Protein AF-A0A6V8E633-F1 (afdb_monomer_lite)

Foldseek 3Di:
DVVLQVVCCVVQVDRDDDDDCVSDPCLPPVLVVLLVQLVVLVVVLVVDVVVPCPPDPPCSSVVSNVSSVVSNVVSVVSCCCPPNPVPPPPD

Sequence (91 aa):
MLIYLAWFKHTFGEFGVAPTVNRWSTPETSWLKVVVFGLACMVLTRGVRLFGNDVFPEPTGLLLALIGVLALMNGVYVWLITNGPLSEEEE

pLDDT: mean 70.99, std 12.29, range [38.25, 88.25]

Structure (mmCIF, N/CA/C/O backbone):
data_AF-A0A6V8E633-F1
#
_entry.id   AF-A0A6V8E633-F1
#
loop_
_atom_site.group_PDB
_atom_site.id
_atom_site.type_symbol
_atom_site.label_atom_id
_atom_site.label_alt_id
_atom_site.label_comp_id
_atom_site.label_asym_id
_atom_site.label_entity_id
_atom_site.label_seq_id
_atom_site.pdbx_PDB_ins_code
_atom_site.Cartn_x
_atom_site.Cartn_y
_atom_site.Cartn_z
_atom_site.occupancy
_atom_site.B_iso_or_equiv
_atom_site.auth_seq_id
_atom_site.auth_comp_id
_atom_site.auth_asym_id
_atom_site.auth_atom_id
_atom_site.pdbx_PDB_model_num
ATOM 1 N N . MET A 1 1 ? 1.960 21.724 4.622 1.00 59.03 1 MET A N 1
ATOM 2 C CA . MET A 1 1 ? 1.524 21.199 5.938 1.00 59.03 1 MET A CA 1
ATOM 3 C C . MET A 1 1 ? 0.094 21.615 6.289 1.00 59.03 1 MET A C 1
ATOM 5 O O . MET A 1 1 ? -0.726 20.738 6.511 1.00 59.03 1 MET A O 1
ATOM 9 N N . LEU A 1 2 ? -0.254 22.910 6.251 1.00 74.56 2 LEU A N 1
ATOM 10 C CA . LEU A 1 2 ? -1.614 23.391 6.574 1.00 74.56 2 LEU A CA 1
ATOM 11 C C . LEU A 1 2 ? -2.718 22.870 5.628 1.00 74.56 2 LEU A C 1
ATOM 13 O O . LEU A 1 2 ? -3.800 22.525 6.086 1.00 74.56 2 LEU A O 1
ATOM 17 N N . ILE A 1 3 ? -2.428 22.735 4.328 1.00 77.88 3 ILE A N 1
ATOM 18 C CA . ILE A 1 3 ? -3.383 22.202 3.334 1.00 77.88 3 ILE A CA 1
ATOM 19 C C . ILE A 1 3 ? -3.738 20.733 3.621 1.00 77.88 3 ILE A C 1
ATOM 21 O O 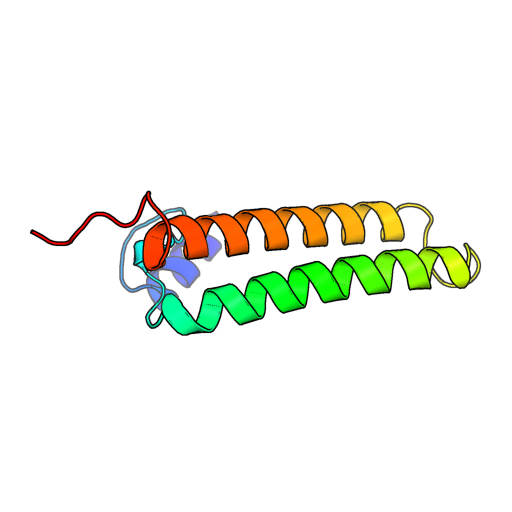. ILE A 1 3 ? -4.897 20.344 3.527 1.00 77.88 3 ILE A O 1
ATOM 25 N N . TYR A 1 4 ? -2.750 19.933 4.033 1.00 70.88 4 TYR A N 1
ATOM 26 C CA . TYR A 1 4 ? -2.959 18.533 4.412 1.00 70.88 4 TYR A CA 1
ATOM 27 C C . TYR A 1 4 ? -3.873 18.419 5.638 1.00 70.88 4 TYR A C 1
ATOM 29 O O . TYR A 1 4 ? -4.820 17.642 5.623 1.00 70.88 4 TYR A O 1
ATOM 37 N N . LEU A 1 5 ? -3.651 19.256 6.659 1.00 68.69 5 LEU A N 1
ATOM 38 C CA . LEU A 1 5 ? -4.501 19.311 7.853 1.00 68.69 5 LEU A CA 1
ATOM 39 C C . LEU A 1 5 ? -5.944 19.726 7.524 1.00 68.69 5 LEU A C 1
ATOM 41 O O . LEU A 1 5 ? -6.881 19.176 8.098 1.00 68.69 5 LEU A O 1
ATOM 45 N N . ALA A 1 6 ? -6.136 20.661 6.588 1.00 75.75 6 ALA A N 1
ATOM 46 C CA . ALA A 1 6 ? -7.465 21.092 6.156 1.00 75.75 6 ALA A CA 1
ATOM 47 C C . ALA A 1 6 ? -8.231 19.977 5.422 1.00 75.75 6 ALA A C 1
ATOM 49 O O . ALA A 1 6 ? -9.390 19.720 5.746 1.00 75.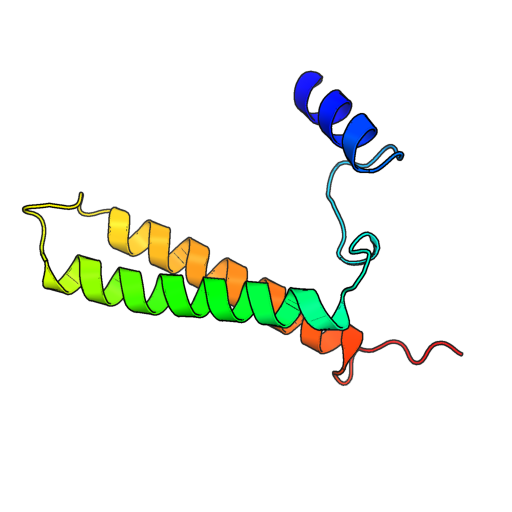75 6 ALA A O 1
ATOM 50 N N . TRP A 1 7 ? -7.581 19.274 4.489 1.00 75.00 7 TRP A N 1
ATOM 51 C CA . TRP A 1 7 ? -8.173 18.117 3.808 1.00 75.00 7 TRP A CA 1
ATOM 52 C C . TRP A 1 7 ? -8.447 16.957 4.775 1.00 75.00 7 TRP A C 1
ATOM 54 O O . TRP A 1 7 ? -9.509 16.338 4.714 1.00 75.00 7 TRP A O 1
ATOM 64 N N . PHE A 1 8 ? -7.531 16.704 5.713 1.00 64.69 8 PHE A N 1
ATOM 65 C CA . PHE A 1 8 ? -7.683 15.670 6.733 1.00 64.69 8 PHE A CA 1
ATOM 66 C C . PHE A 1 8 ? -8.886 15.948 7.639 1.00 64.69 8 PHE A C 1
ATOM 68 O O . PHE A 1 8 ? -9.734 15.078 7.827 1.00 64.69 8 PHE A O 1
ATOM 75 N N . LYS A 1 9 ? -9.016 17.186 8.132 1.00 69.19 9 LYS A N 1
ATOM 76 C CA . LYS A 1 9 ? -10.170 17.620 8.927 1.00 69.19 9 LYS A CA 1
ATOM 77 C C . LYS A 1 9 ? -11.474 17.516 8.132 1.00 69.19 9 LYS A C 1
ATOM 79 O O . LYS A 1 9 ? -12.490 17.115 8.687 1.00 69.19 9 LYS A O 1
ATOM 84 N N . HIS A 1 10 ? -11.452 17.864 6.845 1.00 69.00 10 HIS A N 1
ATOM 85 C CA . HIS A 1 10 ? -12.628 17.762 5.982 1.00 69.00 10 HIS A CA 1
ATOM 86 C C . HIS A 1 10 ? -13.053 16.307 5.731 1.00 69.00 10 HIS A C 1
ATOM 88 O O . HIS A 1 10 ? -14.242 16.017 5.695 1.00 69.00 10 HIS A O 1
ATOM 94 N N . THR A 1 11 ? -12.091 15.394 5.602 1.00 63.31 11 THR A N 1
ATOM 95 C CA . THR A 1 11 ? -12.344 13.981 5.275 1.00 63.31 11 THR A CA 1
ATOM 96 C C . THR A 1 11 ? -12.718 13.148 6.503 1.00 63.31 11 THR A C 1
ATOM 98 O O . THR A 1 11 ? -13.542 12.247 6.397 1.00 63.31 11 THR A O 1
ATOM 101 N N . PHE A 1 12 ? -12.131 13.439 7.669 1.00 61.03 12 PHE A N 1
ATOM 102 C CA . PHE A 1 12 ? -12.278 12.618 8.879 1.00 61.03 12 PHE A CA 1
ATOM 103 C C . PHE A 1 12 ? -13.031 13.305 10.027 1.00 61.03 12 PHE A C 1
ATOM 105 O O . PHE A 1 12 ? -13.225 12.684 11.064 1.00 61.03 12 PHE A O 1
ATOM 112 N N . GLY A 1 13 ? -13.426 14.577 9.889 1.00 58.25 13 GLY A N 1
ATOM 113 C CA . GLY A 1 13 ? -14.224 15.307 10.887 1.00 58.25 13 GLY A CA 1
ATOM 114 C C . GLY A 1 13 ? -13.497 15.682 12.188 1.00 58.25 13 GLY A C 1
ATOM 115 O O . GLY A 1 13 ? -14.003 16.503 12.948 1.00 58.25 13 GLY A O 1
ATOM 116 N N . GLU A 1 14 ? -12.291 15.159 12.428 1.00 59.56 14 GLU A N 1
ATOM 117 C CA . GLU A 1 14 ? -11.529 15.346 13.667 1.00 59.56 14 GLU A CA 1
ATOM 118 C C . GLU A 1 14 ? -10.100 15.857 13.431 1.00 59.56 14 GLU A C 1
ATOM 120 O O . GLU A 1 14 ? -9.473 15.597 12.399 1.00 59.56 14 GLU A O 1
ATOM 125 N N . PHE A 1 15 ? -9.543 16.556 14.427 1.00 49.88 15 PHE A N 1
ATOM 126 C CA . PHE A 1 15 ? -8.138 16.966 14.427 1.00 49.88 15 PHE A CA 1
ATOM 127 C C . PHE A 1 15 ? -7.235 15.764 14.733 1.00 49.88 15 PHE A C 1
ATOM 129 O O . PHE A 1 15 ? -7.133 15.313 15.868 1.00 49.88 15 PHE A O 1
ATOM 136 N N . GLY A 1 16 ? -6.559 15.251 13.710 1.00 58.03 16 GLY A N 1
ATOM 137 C CA . GLY A 1 16 ? -5.538 14.213 13.828 1.00 58.03 16 GLY A CA 1
ATOM 138 C C . GLY A 1 16 ? -4.489 14.372 12.732 1.00 58.03 16 GLY A C 1
ATOM 139 O O . GLY A 1 16 ? -4.679 15.134 11.786 1.00 58.03 16 GLY A O 1
ATOM 140 N N . VAL A 1 17 ? -3.356 13.690 12.877 1.00 57.16 17 VAL A N 1
ATOM 141 C CA . VAL A 1 17 ? -2.236 13.785 11.919 1.00 57.16 17 VAL A CA 1
ATOM 142 C C . VAL A 1 17 ? -2.098 12.503 11.087 1.00 57.16 17 VAL A C 1
ATOM 144 O O . VAL A 1 17 ? -1.601 12.546 9.961 1.00 57.16 17 VAL A O 1
ATOM 147 N N . ALA A 1 18 ? -2.615 11.382 11.598 1.00 49.56 18 ALA A N 1
ATOM 148 C CA . ALA A 1 18 ? -2.594 10.083 10.944 1.00 49.56 18 ALA A CA 1
ATOM 149 C C . ALA A 1 18 ? -3.988 9.432 11.001 1.00 49.56 18 ALA A C 1
ATOM 151 O O . ALA A 1 18 ? -4.609 9.431 12.067 1.00 49.56 18 ALA A O 1
ATOM 152 N N . PRO A 1 19 ? -4.500 8.888 9.884 1.00 52.31 19 PRO A N 1
ATOM 153 C CA . PRO A 1 19 ? -5.705 8.076 9.900 1.00 52.31 19 PRO A CA 1
ATOM 154 C C . PRO A 1 19 ? -5.353 6.728 10.539 1.00 52.31 19 PRO A C 1
ATOM 156 O O . PRO A 1 19 ? -4.697 5.890 9.926 1.00 52.31 19 PRO A O 1
ATOM 159 N N . THR A 1 20 ? -5.722 6.546 11.804 1.00 57.06 20 THR A N 1
ATOM 160 C CA . THR A 1 20 ? -5.598 5.264 12.502 1.00 57.06 20 THR A CA 1
ATOM 161 C C . THR A 1 20 ? -6.668 4.292 12.001 1.00 57.06 20 THR A C 1
ATOM 163 O O . THR A 1 20 ? -7.745 4.708 11.567 1.00 57.06 20 THR A O 1
ATOM 166 N N . VAL A 1 21 ? -6.380 2.987 12.066 1.00 53.38 21 VAL A N 1
ATOM 167 C CA . VAL A 1 21 ? -7.286 1.894 11.646 1.00 53.38 21 VAL A CA 1
ATOM 168 C C . VAL A 1 21 ? -8.686 2.029 12.265 1.00 53.38 21 VAL A C 1
ATOM 170 O O . VAL A 1 21 ? -9.678 1.721 11.614 1.00 53.38 21 VAL A O 1
ATOM 173 N N . ASN A 1 22 ? -8.770 2.616 13.464 1.00 53.38 22 ASN A N 1
ATOM 174 C CA . ASN A 1 22 ? -10.004 2.922 14.192 1.00 53.38 22 ASN A CA 1
ATOM 175 C C . ASN A 1 22 ? -11.009 3.816 13.430 1.00 53.38 22 ASN A C 1
ATOM 177 O O . ASN A 1 22 ? -12.167 3.908 13.817 1.00 53.38 22 ASN A O 1
ATOM 181 N N . ARG A 1 23 ? -10.595 4.505 12.354 1.00 54.50 23 ARG A N 1
ATOM 182 C CA . ARG A 1 23 ? -11.486 5.354 11.533 1.00 54.50 23 ARG A CA 1
ATOM 183 C C . ARG A 1 23 ? -11.998 4.680 10.261 1.00 54.50 23 ARG A C 1
ATOM 185 O O . ARG A 1 23 ? -12.640 5.331 9.436 1.00 54.50 23 ARG A O 1
ATOM 192 N N . TRP A 1 24 ? -11.699 3.402 10.050 1.00 55.47 24 TRP A N 1
ATOM 193 C CA . TRP A 1 24 ? -12.249 2.663 8.919 1.00 55.47 24 TRP A CA 1
ATOM 194 C C . TRP A 1 24 ? -13.692 2.271 9.225 1.00 55.47 24 TRP A C 1
ATOM 196 O O . TRP A 1 24 ? -13.944 1.449 10.092 1.00 55.47 24 TRP A O 1
ATOM 206 N N . SER A 1 25 ? -14.645 2.840 8.482 1.00 53.91 25 SER A N 1
ATOM 207 C CA . SER A 1 25 ? -16.086 2.612 8.681 1.00 53.91 25 SER A CA 1
ATOM 208 C C . SER A 1 25 ? -16.519 1.138 8.554 1.00 53.91 25 SER A C 1
ATOM 210 O O . SER A 1 25 ? -17.630 0.816 8.955 1.00 53.91 25 SER A O 1
ATOM 212 N N . THR A 1 26 ? -15.686 0.264 7.966 1.00 53.38 26 THR A N 1
ATOM 213 C CA . THR A 1 26 ? -15.900 -1.193 7.821 1.00 53.38 26 THR A CA 1
ATOM 214 C C . THR A 1 26 ? -14.547 -1.932 7.760 1.00 53.38 26 THR A C 1
ATOM 216 O O . THR A 1 26 ? -14.033 -2.239 6.674 1.00 53.38 26 THR A O 1
ATOM 219 N N . PRO A 1 27 ? -13.904 -2.200 8.907 1.00 54.06 27 PRO A N 1
ATOM 220 C CA . PRO A 1 27 ? -12.566 -2.785 8.933 1.00 54.06 27 PRO A CA 1
ATOM 221 C C . PRO A 1 27 ? -12.565 -4.259 8.472 1.00 54.06 27 PRO A C 1
ATOM 223 O O . PRO A 1 27 ? -11.601 -4.690 7.845 1.00 54.06 27 PRO A O 1
ATOM 226 N N . GLU A 1 28 ? -13.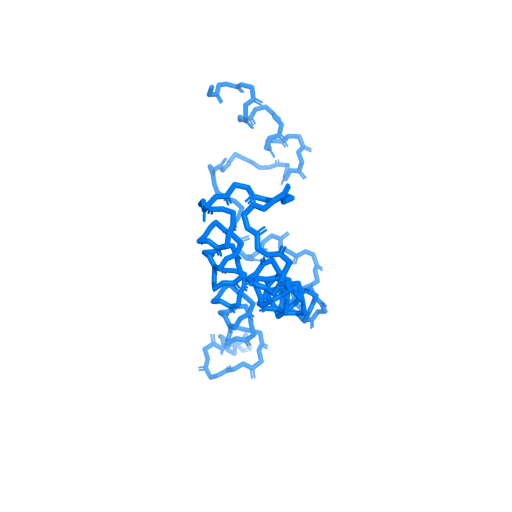678 -4.988 8.628 1.00 54.91 28 GLU A N 1
ATOM 227 C CA . GLU A 1 28 ? -13.832 -6.409 8.253 1.00 54.91 28 GLU A CA 1
ATOM 228 C C . GLU A 1 28 ? -13.791 -6.709 6.745 1.00 54.91 28 GLU A C 1
ATOM 230 O O . GLU A 1 28 ? -13.413 -7.807 6.343 1.00 54.91 28 GLU A O 1
ATOM 235 N N . THR A 1 29 ? -14.166 -5.761 5.881 1.00 57.81 29 THR A N 1
ATOM 236 C CA . THR A 1 29 ? -14.196 -5.986 4.417 1.00 57.81 29 THR A CA 1
ATOM 237 C C . THR A 1 29 ? -13.105 -5.226 3.669 1.00 57.81 29 THR A C 1
ATOM 239 O O . THR A 1 29 ? -12.770 -5.555 2.527 1.00 57.81 29 THR A O 1
ATOM 242 N N . SER A 1 30 ? -12.527 -4.201 4.292 1.00 65.88 30 SER A N 1
ATOM 243 C CA . SER A 1 30 ? -11.499 -3.357 3.678 1.00 65.88 30 SER A CA 1
ATOM 244 C C . SER A 1 30 ? -10.092 -3.941 3.805 1.00 65.88 30 SER A C 1
ATOM 246 O O . SER A 1 30 ? -9.307 -3.773 2.870 1.00 65.88 30 SER A O 1
ATOM 248 N N . TRP A 1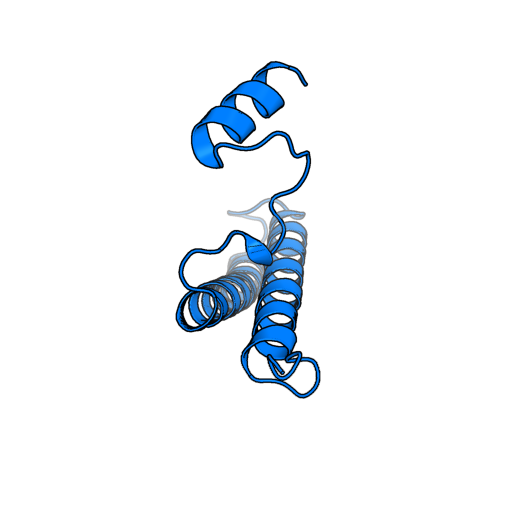 31 ? -9.787 -4.704 4.866 1.00 67.81 31 TRP A N 1
ATOM 249 C CA . TRP A 1 31 ? -8.487 -5.381 5.010 1.00 67.81 31 TRP A CA 1
ATOM 250 C C . TRP A 1 31 ? -8.199 -6.310 3.821 1.00 67.81 31 TRP A C 1
ATOM 252 O O . TRP A 1 31 ? -7.107 -6.278 3.253 1.00 67.81 31 TRP A O 1
ATOM 262 N N . LEU A 1 32 ? -9.214 -7.052 3.366 1.00 72.50 32 LEU A N 1
ATOM 263 C CA . LEU A 1 32 ? -9.116 -7.992 2.250 1.00 72.50 32 LEU A CA 1
ATOM 264 C C . LEU A 1 32 ? -8.771 -7.265 0.940 1.00 72.50 32 LEU A C 1
ATOM 266 O O . LEU A 1 32 ? -7.914 -7.718 0.184 1.00 72.50 32 LEU A O 1
ATOM 270 N N . LYS A 1 33 ? -9.356 -6.082 0.702 1.00 77.25 33 LYS A N 1
ATOM 271 C CA . LYS A 1 33 ? -9.037 -5.241 -0.467 1.00 77.25 33 LYS A CA 1
ATOM 272 C C . LYS A 1 33 ? -7.585 -4.762 -0.444 1.00 77.25 33 LYS A C 1
ATOM 274 O O . LYS A 1 33 ? -6.939 -4.744 -1.490 1.00 77.25 33 LYS A O 1
ATOM 279 N N . VAL A 1 34 ? -7.063 -4.401 0.729 1.00 78.88 34 VAL A N 1
ATOM 280 C CA . VAL A 1 34 ? -5.678 -3.925 0.882 1.00 78.88 34 VAL A CA 1
ATOM 281 C C . VAL A 1 34 ? -4.673 -5.062 0.708 1.00 78.88 34 VAL A C 1
ATOM 283 O O . VAL A 1 34 ? -3.666 -4.883 0.023 1.00 78.88 34 VAL A O 1
ATOM 286 N N . VAL A 1 35 ? -4.973 -6.252 1.233 1.00 79.62 35 VAL A N 1
ATOM 287 C CA . VAL A 1 35 ? -4.161 -7.457 0.997 1.00 79.62 35 VAL A CA 1
ATOM 288 C C . VAL A 1 35 ? -4.158 -7.828 -0.487 1.00 79.62 35 VAL A C 1
ATOM 290 O O . VAL A 1 35 ? -3.089 -8.045 -1.055 1.00 79.62 35 VAL A O 1
ATOM 293 N N . VAL A 1 36 ? -5.325 -7.838 -1.143 1.00 84.06 36 VAL A N 1
ATOM 294 C CA . VAL A 1 36 ? -5.439 -8.108 -2.588 1.00 84.06 36 VAL A CA 1
ATOM 295 C C . VAL A 1 36 ? -4.658 -7.078 -3.403 1.00 84.06 36 VAL A C 1
ATOM 297 O O . VAL A 1 36 ? -3.953 -7.454 -4.336 1.00 84.06 36 VAL A O 1
ATOM 300 N N . PHE A 1 37 ? -4.715 -5.796 -3.035 1.00 84.88 37 PHE A N 1
ATOM 301 C CA . PHE A 1 37 ? -3.919 -4.749 -3.676 1.00 84.88 37 PHE A CA 1
ATOM 302 C C . PHE A 1 37 ? -2.408 -4.964 -3.492 1.00 84.88 37 PHE A C 1
ATOM 304 O O . PHE A 1 37 ? -1.647 -4.860 -4.457 1.00 84.88 37 PHE A O 1
ATOM 311 N N . GLY A 1 38 ? -1.965 -5.313 -2.281 1.00 83.56 38 GLY A N 1
ATOM 312 C CA . GLY A 1 38 ? -0.562 -5.629 -2.005 1.00 83.56 38 GLY A CA 1
ATOM 313 C C . GLY A 1 38 ? -0.066 -6.839 -2.803 1.00 83.56 38 GLY A C 1
ATOM 314 O O . GLY A 1 38 ? 1.026 -6.811 -3.377 1.00 83.56 38 GLY A O 1
ATOM 315 N N . LEU A 1 39 ? -0.905 -7.869 -2.924 1.00 86.38 39 LEU A N 1
ATOM 316 C CA . LEU A 1 39 ? -0.627 -9.065 -3.718 1.00 86.38 39 LEU A CA 1
ATOM 317 C C . LEU A 1 39 ? -0.607 -8.747 -5.222 1.00 86.38 39 LEU A C 1
ATOM 319 O O . LEU A 1 39 ? 0.290 -9.196 -5.934 1.00 86.38 39 LEU A O 1
ATOM 323 N N . ALA A 1 40 ? -1.513 -7.894 -5.704 1.00 87.19 40 ALA A N 1
ATOM 324 C CA . ALA A 1 40 ? -1.488 -7.397 -7.076 1.00 87.19 40 ALA A CA 1
ATOM 325 C C . ALA A 1 40 ? -0.190 -6.627 -7.375 1.00 87.19 40 ALA A C 1
ATOM 327 O O . ALA A 1 40 ? 0.446 -6.890 -8.394 1.00 87.19 40 ALA A O 1
ATOM 328 N N . CYS A 1 41 ? 0.271 -5.757 -6.468 1.00 84.44 41 CYS A N 1
ATOM 329 C CA . CYS A 1 41 ? 1.572 -5.088 -6.599 1.00 84.44 41 CYS A CA 1
ATOM 330 C C . CYS A 1 41 ? 2.740 -6.086 -6.683 1.00 84.44 41 CYS A C 1
ATOM 332 O O . CYS A 1 41 ? 3.648 -5.888 -7.487 1.00 84.44 41 CYS A O 1
ATOM 334 N N . MET A 1 42 ? 2.703 -7.183 -5.917 1.00 84.50 42 MET A N 1
ATOM 335 C CA . MET A 1 42 ? 3.694 -8.273 -5.976 1.00 84.50 42 MET A CA 1
ATOM 336 C C . MET A 1 42 ? 3.680 -9.054 -7.300 1.00 84.50 42 MET A C 1
ATOM 338 O O . MET A 1 42 ? 4.7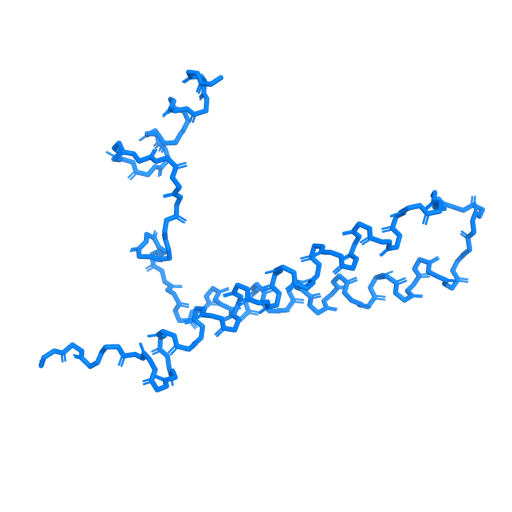14 -9.541 -7.758 1.00 84.50 42 MET A O 1
ATOM 342 N N . VAL A 1 43 ? 2.521 -9.192 -7.941 1.00 86.88 43 VAL A N 1
ATOM 343 C CA . VAL A 1 43 ? 2.438 -9.785 -9.285 1.00 86.88 43 VAL A CA 1
ATOM 344 C C . VAL A 1 43 ? 2.969 -8.800 -10.327 1.00 86.88 43 VAL A C 1
ATOM 346 O O . VAL A 1 43 ? 3.738 -9.185 -11.210 1.00 86.88 43 VAL A O 1
ATOM 349 N N . LEU A 1 44 ? 2.624 -7.517 -10.191 1.00 84.06 44 LEU A N 1
ATOM 350 C CA . LEU A 1 44 ? 3.074 -6.451 -11.083 1.00 84.06 44 LEU A CA 1
ATOM 351 C C . LEU A 1 44 ? 4.590 -6.244 -11.033 1.00 84.06 44 LEU A C 1
ATOM 353 O O . LEU A 1 44 ? 5.193 -6.087 -12.091 1.00 84.06 44 LEU A O 1
ATOM 357 N N . THR A 1 45 ? 5.240 -6.316 -9.866 1.00 84.06 45 THR A N 1
ATOM 358 C CA . THR A 1 45 ? 6.715 -6.282 -9.783 1.00 84.06 45 THR A CA 1
ATOM 359 C C . THR A 1 45 ? 7.360 -7.398 -10.590 1.00 84.06 45 THR A C 1
ATOM 361 O O . THR A 1 45 ? 8.366 -7.177 -11.267 1.00 84.06 45 THR A O 1
ATOM 364 N N . ARG A 1 46 ? 6.775 -8.599 -10.549 1.00 80.62 46 ARG A N 1
ATOM 365 C CA . ARG A 1 46 ? 7.233 -9.737 -11.350 1.00 80.62 46 ARG A CA 1
ATOM 366 C C . ARG A 1 46 ? 7.045 -9.483 -12.844 1.00 80.62 46 ARG A C 1
ATOM 368 O O . ARG A 1 46 ? 7.945 -9.804 -13.612 1.00 80.62 46 ARG A O 1
ATOM 375 N N . GLY A 1 47 ? 5.923 -8.874 -13.232 1.00 81.25 47 GLY A N 1
ATOM 376 C CA . GLY A 1 47 ? 5.656 -8.440 -14.604 1.00 81.25 47 GLY A CA 1
ATOM 377 C C . GLY A 1 47 ? 6.673 -7.410 -15.096 1.00 81.25 47 GLY A C 1
ATOM 378 O O . GLY A 1 47 ? 7.299 -7.621 -16.128 1.00 81.25 47 GLY A O 1
ATOM 379 N N . VAL A 1 48 ? 6.924 -6.352 -14.320 1.00 80.12 48 VAL A N 1
ATOM 380 C CA . VAL A 1 48 ? 7.925 -5.312 -14.630 1.00 80.12 48 VAL A CA 1
ATOM 381 C C . VAL A 1 48 ? 9.315 -5.920 -14.828 1.00 80.12 48 VAL A C 1
ATOM 383 O O . VAL A 1 48 ? 10.015 -5.572 -15.775 1.00 80.12 48 VAL A O 1
ATOM 386 N N . ARG A 1 49 ? 9.695 -6.898 -13.996 1.00 74.38 49 ARG A N 1
ATOM 387 C CA . ARG A 1 49 ? 10.962 -7.630 -14.152 1.00 74.38 49 ARG A CA 1
ATOM 388 C C . ARG A 1 49 ? 11.034 -8.444 -15.452 1.00 74.38 49 ARG A C 1
ATOM 390 O O . ARG A 1 49 ? 12.131 -8.672 -15.950 1.00 74.38 49 ARG A O 1
ATOM 397 N N . LEU A 1 50 ? 9.894 -8.892 -15.976 1.00 74.44 50 LEU A N 1
ATOM 398 C CA . LEU A 1 50 ? 9.782 -9.716 -17.184 1.00 74.44 50 LEU A CA 1
ATOM 399 C C . LEU A 1 50 ? 9.798 -8.872 -18.469 1.00 74.44 50 LEU A C 1
ATOM 401 O O . LEU A 1 50 ? 10.368 -9.305 -19.464 1.00 74.44 50 LEU A O 1
ATOM 405 N N . PHE A 1 51 ? 9.218 -7.666 -18.432 1.00 71.25 51 PHE A N 1
ATOM 406 C CA . PHE A 1 51 ? 9.238 -6.708 -19.548 1.00 71.25 51 PHE A CA 1
ATOM 407 C C . PHE A 1 51 ? 10.569 -5.954 -19.691 1.00 71.25 51 PHE A C 1
ATOM 409 O O . PHE A 1 51 ? 10.855 -5.431 -20.763 1.00 71.25 51 PHE A O 1
ATOM 416 N N . GLY A 1 52 ? 11.405 -5.945 -18.649 1.00 64.75 52 GLY A N 1
ATOM 417 C CA . GLY A 1 52 ? 12.756 -5.391 -18.714 1.00 64.75 52 GLY A CA 1
ATOM 418 C C . GLY A 1 52 ? 12.808 -3.862 -18.826 1.00 64.75 52 GLY A C 1
ATOM 419 O O . GLY A 1 52 ? 11.792 -3.168 -18.884 1.00 64.75 52 GLY A O 1
ATOM 420 N N . ASN A 1 53 ? 14.037 -3.338 -18.833 1.00 61.94 53 ASN A N 1
ATOM 421 C CA . ASN A 1 53 ? 14.358 -1.907 -18.725 1.00 61.94 53 ASN A CA 1
ATOM 422 C C . ASN A 1 53 ? 13.932 -1.062 -19.948 1.00 61.94 53 ASN A C 1
ATOM 424 O O . ASN A 1 53 ? 14.133 0.147 -19.949 1.00 61.94 53 ASN A O 1
ATOM 428 N N . ASP A 1 54 ? 13.363 -1.686 -20.987 1.00 66.25 54 ASP A N 1
ATOM 429 C CA . ASP A 1 54 ? 12.901 -1.003 -22.203 1.00 66.25 54 ASP A CA 1
ATOM 430 C C . ASP A 1 54 ? 11.607 -0.207 -21.985 1.00 66.25 54 ASP A C 1
ATOM 432 O O . ASP A 1 54 ? 11.349 0.766 -22.691 1.00 66.25 54 ASP A O 1
ATOM 436 N N . VAL A 1 55 ? 10.782 -0.605 -21.009 1.00 68.75 55 VAL A N 1
ATOM 437 C CA . VAL A 1 55 ? 9.469 0.022 -20.757 1.00 68.75 55 VAL A CA 1
ATOM 438 C C . VAL A 1 55 ? 9.402 0.696 -19.388 1.00 68.75 55 VAL A C 1
ATOM 440 O O . VAL A 1 55 ? 8.696 1.691 -19.223 1.00 68.75 55 VAL A O 1
ATOM 443 N N . PHE A 1 56 ? 10.136 0.183 -18.398 1.00 68.25 56 PHE A N 1
ATOM 444 C CA . PHE A 1 56 ? 10.065 0.661 -17.021 1.00 68.25 56 PHE A CA 1
ATOM 445 C C . PHE A 1 56 ? 11.451 1.020 -16.473 1.00 68.25 56 PHE A C 1
ATOM 447 O O . PHE A 1 56 ? 12.377 0.231 -16.643 1.00 68.25 56 PHE A O 1
ATOM 454 N N . PRO A 1 57 ? 11.589 2.162 -15.771 1.00 73.56 57 PRO A N 1
ATOM 455 C CA . PRO A 1 57 ? 12.817 2.520 -15.067 1.00 73.56 57 PRO A CA 1
ATOM 456 C C . PRO A 1 57 ? 13.271 1.425 -14.091 1.00 73.56 57 PRO A C 1
ATOM 458 O O . PRO A 1 57 ? 12.444 0.847 -13.381 1.00 73.56 57 PRO A O 1
ATOM 461 N N . GLU A 1 58 ? 14.586 1.225 -13.951 1.00 68.62 58 GLU A N 1
ATOM 462 C CA . GLU A 1 58 ? 15.175 0.287 -12.977 1.00 68.62 58 GLU A CA 1
ATOM 463 C C . GLU A 1 58 ? 14.552 0.331 -11.559 1.00 68.62 58 GLU A C 1
ATOM 465 O O . GLU A 1 58 ? 14.278 -0.738 -11.003 1.00 68.62 58 GLU A O 1
ATOM 470 N N . PRO A 1 59 ? 14.254 1.499 -10.941 1.00 81.00 59 PRO A N 1
ATOM 471 C CA . PRO A 1 59 ? 13.704 1.528 -9.583 1.00 81.00 59 PRO A CA 1
ATOM 472 C C . PRO A 1 59 ? 12.214 1.163 -9.492 1.00 81.00 59 PRO A C 1
ATOM 474 O O . PRO A 1 59 ? 11.693 1.018 -8.384 1.00 81.00 59 PRO A O 1
ATOM 477 N N . THR A 1 60 ? 11.495 1.004 -10.607 1.00 83.25 60 THR A N 1
ATOM 478 C CA . THR A 1 60 ? 10.042 0.766 -10.597 1.00 83.25 60 THR A CA 1
ATOM 479 C C . THR A 1 60 ? 9.677 -0.533 -9.882 1.00 83.25 60 THR A C 1
ATOM 481 O O . THR A 1 60 ? 8.752 -0.547 -9.068 1.00 83.25 60 THR A O 1
ATOM 484 N N . GLY A 1 61 ? 10.439 -1.607 -10.108 1.00 82.69 61 GLY A N 1
ATOM 485 C CA . GLY A 1 61 ? 10.236 -2.876 -9.405 1.00 82.69 61 GLY A CA 1
ATOM 486 C C . GLY A 1 61 ? 10.462 -2.761 -7.893 1.00 82.69 61 GLY A C 1
ATOM 487 O O . GLY A 1 61 ? 9.717 -3.356 -7.117 1.00 82.69 61 GLY A O 1
ATOM 488 N N . LEU A 1 62 ? 11.437 -1.951 -7.465 1.00 86.31 62 LEU A N 1
ATOM 489 C CA . LEU A 1 62 ? 11.724 -1.703 -6.049 1.00 86.31 62 LEU A CA 1
ATOM 490 C C . LEU A 1 62 ? 10.578 -0.934 -5.373 1.00 86.31 62 LEU A C 1
ATOM 492 O O . LEU A 1 62 ? 10.124 -1.319 -4.297 1.00 86.31 62 LEU A O 1
ATOM 496 N N . LEU A 1 63 ? 10.078 0.124 -6.019 1.00 87.12 63 LEU A N 1
ATOM 497 C CA . LEU A 1 63 ? 8.978 0.940 -5.495 1.00 87.12 63 LEU A CA 1
ATOM 498 C C . LEU A 1 63 ? 7.674 0.142 -5.395 1.00 87.12 63 LEU A C 1
ATOM 500 O O . LEU A 1 63 ? 7.011 0.177 -4.361 1.00 87.12 63 LEU A O 1
ATOM 504 N N . LEU A 1 64 ? 7.327 -0.626 -6.430 1.00 84.75 64 LEU A N 1
ATOM 505 C CA . LEU A 1 64 ? 6.152 -1.502 -6.406 1.00 84.75 64 LEU A CA 1
ATOM 506 C C . LEU A 1 64 ? 6.279 -2.603 -5.340 1.00 84.75 64 LEU A C 1
ATOM 508 O O . LEU A 1 64 ? 5.289 -2.922 -4.682 1.00 84.75 64 LEU A O 1
ATOM 512 N N . ALA A 1 65 ? 7.480 -3.154 -5.125 1.00 85.88 65 ALA A N 1
ATOM 513 C CA . ALA A 1 65 ? 7.713 -4.143 -4.072 1.00 85.88 65 ALA A CA 1
ATOM 514 C C . ALA A 1 65 ? 7.497 -3.528 -2.687 1.00 85.88 65 ALA A C 1
ATOM 516 O O . ALA A 1 65 ? 6.810 -4.117 -1.855 1.00 85.88 65 ALA A O 1
ATOM 517 N N . LEU A 1 66 ? 8.037 -2.328 -2.463 1.00 88.25 66 LEU A N 1
ATOM 518 C CA . LEU A 1 66 ? 7.872 -1.586 -1.218 1.00 88.25 66 LEU A CA 1
ATOM 519 C C . LEU A 1 66 ? 6.391 -1.307 -0.929 1.00 88.25 66 LEU A C 1
ATOM 521 O O . LEU A 1 66 ? 5.913 -1.609 0.162 1.00 88.25 66 LEU A O 1
ATOM 525 N N . ILE A 1 67 ? 5.657 -0.789 -1.919 1.00 87.31 67 ILE A N 1
ATOM 526 C CA . ILE A 1 67 ? 4.215 -0.523 -1.808 1.00 87.31 67 ILE A CA 1
ATOM 527 C C . ILE A 1 67 ? 3.452 -1.820 -1.513 1.00 87.31 67 ILE A C 1
ATOM 529 O O . ILE A 1 67 ? 2.601 -1.842 -0.624 1.00 87.31 67 ILE A O 1
ATOM 533 N N . GLY A 1 68 ? 3.781 -2.909 -2.212 1.00 86.12 68 GLY A N 1
ATOM 534 C CA . GLY A 1 68 ? 3.156 -4.214 -2.014 1.00 86.12 68 GLY A CA 1
ATOM 535 C C . GLY A 1 68 ? 3.358 -4.762 -0.601 1.00 86.12 68 GLY A C 1
ATOM 536 O O . GLY A 1 68 ? 2.388 -5.151 0.046 1.00 86.12 68 GLY A O 1
ATOM 537 N N . VAL A 1 69 ? 4.592 -4.744 -0.090 1.00 87.19 69 VAL A N 1
ATOM 538 C CA . VAL A 1 69 ? 4.908 -5.207 1.274 1.00 87.19 69 VAL A CA 1
ATOM 539 C C . VAL A 1 69 ? 4.239 -4.328 2.330 1.00 87.19 69 VAL A C 1
ATOM 541 O O . VAL A 1 69 ? 3.663 -4.859 3.276 1.00 87.19 69 VAL A O 1
ATOM 544 N N . LEU A 1 70 ? 4.253 -3.003 2.157 1.00 86.81 70 LEU A N 1
ATOM 545 C CA . LEU A 1 70 ? 3.574 -2.075 3.066 1.00 86.81 70 LEU A CA 1
ATOM 546 C C . LEU A 1 70 ? 2.065 -2.331 3.113 1.00 86.81 70 LEU A C 1
ATOM 548 O O . LEU A 1 70 ? 1.482 -2.347 4.197 1.00 86.81 70 LEU A O 1
ATOM 552 N N . ALA A 1 71 ? 1.433 -2.554 1.959 1.00 84.88 71 ALA A N 1
ATOM 553 C CA . ALA A 1 71 ? 0.015 -2.886 1.881 1.00 84.88 71 ALA A CA 1
ATOM 554 C C . ALA A 1 71 ? -0.284 -4.240 2.541 1.00 84.88 71 ALA A C 1
ATOM 556 O O . ALA A 1 71 ? -1.231 -4.337 3.317 1.00 84.88 71 ALA A O 1
ATOM 557 N N . LEU A 1 72 ? 0.546 -5.263 2.309 1.00 85.19 72 LEU A N 1
ATOM 558 C CA . LEU A 1 72 ? 0.395 -6.569 2.956 1.00 85.19 72 LEU A CA 1
ATOM 559 C C . LEU A 1 72 ? 0.536 -6.470 4.477 1.00 85.19 72 LEU A C 1
ATOM 561 O O . LEU A 1 72 ? -0.328 -6.974 5.186 1.00 85.19 72 LEU A O 1
ATOM 565 N N . MET A 1 73 ? 1.564 -5.785 4.988 1.00 81.19 73 MET A N 1
ATOM 566 C CA . MET A 1 73 ? 1.740 -5.589 6.432 1.00 81.19 73 MET A CA 1
ATOM 567 C C . MET A 1 73 ? 0.561 -4.834 7.049 1.00 81.19 73 MET A C 1
ATOM 569 O O . MET A 1 73 ? 0.069 -5.251 8.092 1.00 81.19 73 MET A O 1
ATOM 573 N N . ASN A 1 74 ? 0.064 -3.777 6.398 1.00 82.12 74 ASN A N 1
ATOM 574 C CA . ASN A 1 74 ? -1.121 -3.059 6.876 1.00 82.12 74 ASN A CA 1
ATOM 575 C C . ASN A 1 74 ? -2.369 -3.948 6.855 1.00 82.12 74 ASN A C 1
ATOM 577 O O . ASN A 1 74 ? -3.090 -4.009 7.842 1.00 82.12 74 ASN A O 1
ATOM 581 N N . GLY A 1 75 ? -2.621 -4.670 5.763 1.00 80.25 75 GLY A N 1
ATOM 582 C CA . GLY A 1 75 ? -3.778 -5.555 5.650 1.00 80.25 75 GLY A CA 1
ATOM 583 C C . GLY A 1 75 ? -3.757 -6.696 6.671 1.00 80.25 75 GLY A C 1
ATOM 584 O O . GLY A 1 75 ? -4.775 -6.963 7.304 1.00 80.25 75 GLY A O 1
ATOM 585 N N . VAL A 1 76 ? -2.592 -7.317 6.887 1.00 79.75 76 VAL A N 1
ATOM 586 C CA . VAL A 1 76 ? -2.395 -8.349 7.919 1.00 79.75 76 VAL A CA 1
ATOM 587 C C . VAL A 1 76 ? -2.571 -7.764 9.317 1.00 79.75 76 VAL A C 1
ATOM 589 O O . VAL A 1 76 ? -3.195 -8.399 10.157 1.00 79.75 76 VAL A O 1
ATOM 592 N N . TYR A 1 77 ? -2.075 -6.553 9.569 1.00 76.88 77 TYR A N 1
ATOM 593 C CA . TYR A 1 77 ? -2.252 -5.873 10.851 1.00 76.88 77 TYR A CA 1
ATOM 594 C C . TYR A 1 77 ? -3.729 -5.587 11.159 1.00 76.88 77 TYR A C 1
ATOM 596 O O . TYR A 1 77 ? -4.200 -5.899 12.249 1.00 76.88 77 TYR A O 1
ATOM 604 N N . VAL A 1 78 ? -4.488 -5.070 10.187 1.00 75.19 78 VAL A N 1
ATOM 605 C CA . VAL A 1 78 ? -5.937 -4.846 10.341 1.00 75.19 78 VAL A CA 1
ATOM 606 C C . VAL A 1 78 ? -6.682 -6.169 10.535 1.00 75.19 78 VAL A C 1
ATOM 608 O O . VAL A 1 78 ? -7.593 -6.247 11.356 1.00 75.19 78 VAL A O 1
ATOM 611 N N . TRP A 1 79 ? -6.288 -7.231 9.829 1.00 77.00 79 TRP A N 1
ATOM 612 C CA . TRP A 1 79 ? -6.842 -8.567 10.060 1.00 77.00 79 TRP A CA 1
ATOM 613 C C . TRP A 1 79 ? -6.568 -9.064 11.484 1.00 77.00 79 TRP A C 1
ATOM 615 O O . TRP A 1 79 ? -7.474 -9.558 12.145 1.00 77.00 79 TRP A O 1
ATOM 625 N N . LEU A 1 80 ? -5.344 -8.874 11.979 1.00 75.00 80 LEU A N 1
ATOM 626 C CA . LEU A 1 80 ? -4.928 -9.285 13.318 1.00 75.00 80 LEU A CA 1
ATOM 627 C C . LEU A 1 80 ? -5.743 -8.591 14.425 1.00 75.00 80 LEU A C 1
ATOM 629 O O . LEU A 1 80 ? -6.018 -9.222 15.439 1.00 75.00 80 LEU A O 1
ATOM 633 N N . ILE A 1 81 ? -6.129 -7.329 14.203 1.00 70.62 81 ILE A N 1
ATOM 634 C CA . ILE A 1 81 ? -6.974 -6.527 15.106 1.00 70.62 81 ILE A CA 1
ATOM 635 C C . ILE A 1 81 ? -8.458 -6.889 14.989 1.00 70.62 81 ILE A C 1
ATOM 637 O O . ILE A 1 81 ? -9.186 -6.798 15.962 1.00 70.62 81 ILE A O 1
ATOM 641 N N . THR A 1 82 ? -8.946 -7.254 13.805 1.00 68.56 82 THR A N 1
ATOM 642 C CA . THR A 1 82 ? -10.390 -7.497 13.608 1.00 68.56 82 THR A CA 1
ATOM 643 C C . THR A 1 82 ? -10.803 -8.941 13.854 1.00 68.56 82 THR A C 1
ATOM 645 O O . THR A 1 82 ? -11.903 -9.187 14.322 1.00 68.56 82 THR A O 1
ATOM 648 N N . ASN A 1 83 ? -9.959 -9.902 13.480 1.00 67.25 83 ASN A N 1
ATOM 649 C CA . ASN A 1 83 ? -10.284 -11.332 13.453 1.00 67.25 83 ASN A CA 1
ATOM 650 C C . ASN A 1 83 ? -9.173 -12.211 14.057 1.00 67.25 83 ASN A C 1
ATOM 652 O O . ASN A 1 83 ? -9.311 -13.433 14.111 1.00 67.25 83 ASN A O 1
ATOM 656 N N . GLY A 1 84 ? -8.031 -11.620 14.415 1.00 66.19 84 GLY A N 1
ATOM 657 C CA . GLY A 1 84 ? -6.876 -12.330 14.952 1.00 66.19 84 GLY A CA 1
ATOM 658 C C . GLY A 1 84 ? -6.801 -12.273 16.479 1.00 66.19 84 GLY A C 1
ATOM 659 O O . GLY A 1 84 ? -7.620 -11.636 17.122 1.00 66.19 84 GLY A O 1
ATOM 660 N N . PRO A 1 85 ? -5.770 -12.883 17.083 1.00 60.75 85 PRO A N 1
ATOM 661 C CA . PRO A 1 85 ? -5.601 -12.961 18.540 1.00 60.75 85 PRO A CA 1
ATOM 662 C C . PRO A 1 85 ? -5.293 -11.612 19.217 1.00 60.75 85 PRO A C 1
ATOM 664 O O . PRO A 1 85 ? -5.092 -11.577 20.426 1.00 60.75 85 PRO A O 1
ATOM 667 N N . LEU A 1 86 ? -5.184 -10.527 18.439 1.00 58.97 86 LEU A N 1
ATOM 668 C CA . LEU A 1 86 ? -5.076 -9.152 18.929 1.00 58.97 86 LEU A CA 1
ATOM 669 C C . LEU A 1 86 ? -6.383 -8.373 18.732 1.00 58.97 86 LEU A C 1
ATOM 671 O O . LEU A 1 86 ? -6.377 -7.154 18.904 1.00 58.97 86 LEU A O 1
ATOM 675 N N . SER A 1 87 ? -7.486 -9.036 18.366 1.00 61.56 87 SER A N 1
ATOM 676 C CA . SER A 1 87 ? -8.797 -8.445 18.580 1.00 61.56 87 SER A CA 1
ATOM 677 C C . SER A 1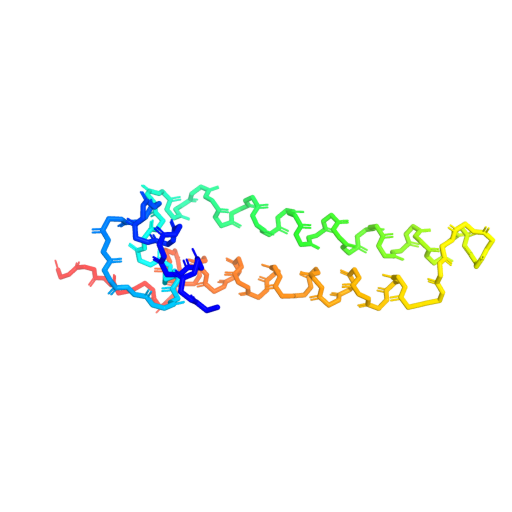 87 ? -8.953 -8.257 20.076 1.00 61.56 87 SER A C 1
ATOM 679 O O . SER A 1 87 ? -8.984 -9.235 20.823 1.00 61.56 87 SER A O 1
ATOM 681 N N . GLU A 1 88 ? -8.982 -7.002 20.515 1.00 56.56 88 GLU A N 1
ATOM 682 C CA . GLU A 1 88 ? -9.561 -6.693 21.811 1.00 56.56 88 GLU A CA 1
ATOM 683 C C . GLU A 1 88 ? -10.977 -7.275 21.754 1.00 56.56 88 GLU A C 1
ATOM 685 O O . GLU A 1 88 ? -11.791 -6.843 20.937 1.00 56.56 88 GLU A O 1
ATOM 690 N N . GLU A 1 89 ? -11.221 -8.350 22.514 1.00 53.09 89 GLU A N 1
ATOM 691 C CA . GLU A 1 89 ? -12.579 -8.723 22.893 1.00 53.09 89 GLU A CA 1
ATOM 692 C C . GLU A 1 89 ? -13.158 -7.445 23.500 1.00 53.09 89 GLU A C 1
ATOM 694 O O . GLU A 1 89 ? -12.717 -7.004 24.563 1.00 53.09 89 GLU A O 1
ATOM 699 N N . GLU A 1 90 ? -14.038 -6.771 22.754 1.00 46.66 90 GLU A N 1
ATOM 700 C CA . GLU A 1 90 ? -14.931 -5.786 23.347 1.00 46.66 90 GLU A CA 1
ATOM 701 C C . GLU A 1 90 ? -15.595 -6.493 24.536 1.00 46.66 90 GLU A C 1
ATOM 703 O O . GLU A 1 90 ? -16.189 -7.552 24.343 1.00 46.66 90 GLU A O 1
ATOM 708 N N . GLU A 1 91 ? -15.368 -5.943 25.735 1.00 38.25 91 GLU A N 1
ATOM 709 C CA . GLU A 1 91 ? -15.810 -6.414 27.062 1.00 38.25 91 GLU A CA 1
ATOM 710 C C . GLU A 1 91 ? -16.998 -7.394 27.100 1.00 38.25 91 GLU A C 1
ATOM 712 O O . GLU A 1 91 ? -18.094 -7.060 26.588 1.00 38.25 91 GLU A O 1
#

Secondary structure (DSSP, 8-state):
-HHHHHHHHHHHSS--SS--GGG-S-HHHHHHHHHHHHHHHHHHHHHHHHH-TTTS-TTHHHHHHHHHHHHHHHHHHHHHHHTSTT-----

Radius of gyration: 17.05 Å; chains: 1; bounding box: 31×36×49 Å